Protein AF-Q47L01-F1 (afdb_monomer_lite)

Structure (mmCIF, N/CA/C/O backbone):
data_AF-Q47L01-F1
#
_entry.id   AF-Q47L01-F1
#
loop_
_atom_site.group_PDB
_atom_site.id
_atom_site.type_symbol
_atom_site.label_atom_id
_atom_site.label_alt_id
_atom_site.label_comp_id
_atom_site.label_asym_id
_atom_site.label_entity_id
_atom_site.label_seq_id
_atom_site.pdbx_PDB_ins_code
_atom_site.Cartn_x
_atom_site.Cartn_y
_atom_site.Cartn_z
_atom_site.occupancy
_atom_site.B_iso_or_equiv
_atom_site.auth_seq_id
_atom_site.auth_comp_id
_atom_site.auth_asym_id
_atom_site.auth_atom_id
_atom_site.pdbx_PDB_model_num
ATOM 1 N N . MET A 1 1 ? -5.456 2.278 -28.612 1.00 42.06 1 MET A N 1
ATOM 2 C CA . MET A 1 1 ? -4.370 1.869 -27.702 1.00 42.06 1 MET A CA 1
ATOM 3 C C . MET A 1 1 ? -4.979 0.845 -26.768 1.00 42.06 1 MET A C 1
ATOM 5 O O . MET A 1 1 ? -5.762 1.212 -25.904 1.00 42.06 1 MET A O 1
ATOM 9 N N . ASP A 1 2 ? -4.761 -0.430 -27.075 1.00 40.50 2 ASP A N 1
ATOM 10 C CA . ASP A 1 2 ? -5.361 -1.569 -26.377 1.00 40.50 2 ASP A CA 1
ATOM 11 C C . ASP A 1 2 ? -4.456 -1.932 -25.192 1.00 40.50 2 ASP A C 1
ATOM 13 O O . ASP A 1 2 ? -3.387 -2.512 -25.369 1.00 40.50 2 ASP A O 1
ATOM 17 N N . HIS A 1 3 ? -4.838 -1.527 -23.979 1.00 46.56 3 HIS A N 1
ATOM 18 C CA . HIS A 1 3 ? -4.139 -1.895 -22.744 1.00 46.56 3 HIS A CA 1
ATOM 19 C C . HIS A 1 3 ? -4.577 -3.296 -22.300 1.00 46.56 3 HIS A C 1
ATOM 21 O O . HIS A 1 3 ? -5.252 -3.470 -21.287 1.00 46.56 3 HIS A O 1
ATOM 27 N N . THR A 1 4 ? -4.232 -4.321 -23.075 1.00 49.72 4 THR A N 1
ATOM 28 C CA . THR A 1 4 ? -4.471 -5.716 -22.693 1.00 49.72 4 THR A CA 1
ATOM 29 C C . THR A 1 4 ? -3.210 -6.329 -22.098 1.00 49.72 4 THR A C 1
ATOM 31 O O . THR A 1 4 ? -2.544 -7.138 -22.737 1.00 49.72 4 THR A O 1
ATOM 34 N N . TRP A 1 5 ? -2.941 -6.046 -20.822 1.00 51.75 5 TRP A N 1
ATOM 35 C CA . TRP A 1 5 ? -2.068 -6.867 -19.960 1.00 51.75 5 TRP A CA 1
ATOM 36 C C . TRP A 1 5 ? -2.774 -8.169 -19.534 1.00 51.75 5 TRP A C 1
ATOM 38 O O . TRP A 1 5 ? -2.697 -8.629 -18.398 1.00 51.75 5 TRP A O 1
ATOM 48 N N . LYS A 1 6 ? -3.553 -8.754 -20.447 1.00 45.19 6 LYS A N 1
ATOM 49 C CA . LYS A 1 6 ? -4.479 -9.852 -20.184 1.00 45.19 6 LYS A CA 1
ATOM 50 C C . LYS A 1 6 ? -3.722 -11.173 -20.320 1.00 45.19 6 LYS A C 1
ATOM 52 O O . LYS A 1 6 ? -3.862 -11.860 -21.324 1.00 45.19 6 LYS A O 1
ATOM 57 N N . GLY A 1 7 ? -2.877 -11.497 -19.340 1.00 46.78 7 GLY A N 1
ATOM 58 C CA . GLY A 1 7 ? -2.226 -12.812 -19.295 1.00 46.78 7 GLY A CA 1
ATOM 59 C C . GLY A 1 7 ? -0.968 -12.955 -18.441 1.00 46.78 7 GLY A C 1
ATOM 60 O O . GLY A 1 7 ? -0.578 -14.089 -18.188 1.00 46.78 7 GLY A O 1
ATOM 61 N N . ARG A 1 8 ? -0.347 -11.863 -17.981 1.00 52.50 8 ARG A N 1
ATOM 62 C CA . ARG A 1 8 ? 0.796 -11.933 -17.057 1.00 52.50 8 ARG A CA 1
ATOM 63 C C . ARG A 1 8 ? 0.327 -11.700 -15.632 1.00 52.50 8 ARG A C 1
ATOM 65 O O . ARG A 1 8 ? -0.495 -10.820 -15.386 1.00 52.50 8 ARG A O 1
ATOM 72 N N . SER A 1 9 ? 0.828 -12.500 -14.700 1.00 60.50 9 SER A N 1
ATOM 73 C CA . SER A 1 9 ? 0.635 -12.238 -13.281 1.00 60.50 9 SER A CA 1
ATOM 74 C C . SER A 1 9 ? 1.307 -10.915 -12.918 1.00 60.50 9 SER A C 1
ATOM 76 O O . SER A 1 9 ? 2.377 -10.591 -13.431 1.00 60.50 9 SER A O 1
ATOM 78 N N . ASP A 1 10 ? 0.738 -10.159 -11.984 1.00 60.56 10 ASP A N 1
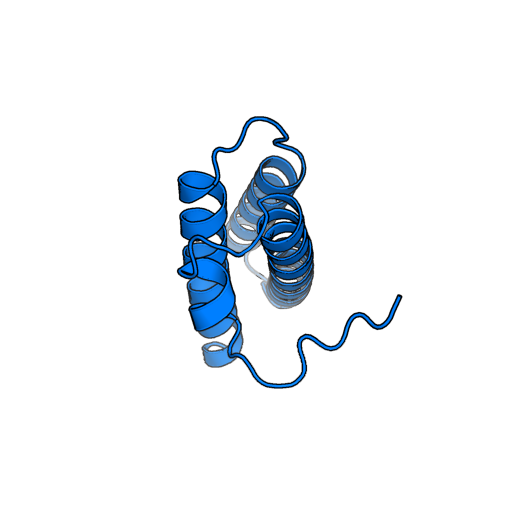ATOM 79 C CA . ASP A 1 10 ? 1.365 -8.922 -11.518 1.00 60.56 10 ASP A CA 1
ATOM 80 C C . ASP A 1 10 ? 2.795 -9.135 -10.981 1.00 60.56 10 ASP A C 1
ATOM 82 O O . ASP A 1 10 ? 3.548 -8.179 -10.878 1.00 60.56 10 ASP A O 1
ATOM 86 N N . LYS A 1 11 ? 3.190 -10.362 -10.603 1.00 60.03 11 LYS A N 1
ATOM 87 C CA . LYS A 1 11 ? 4.581 -10.678 -10.236 1.00 60.03 11 LYS A CA 1
ATOM 88 C C . LYS A 1 11 ? 5.505 -10.668 -11.453 1.00 60.03 11 LYS A C 1
ATOM 90 O O . LYS A 1 11 ? 6.614 -10.165 -11.350 1.00 60.03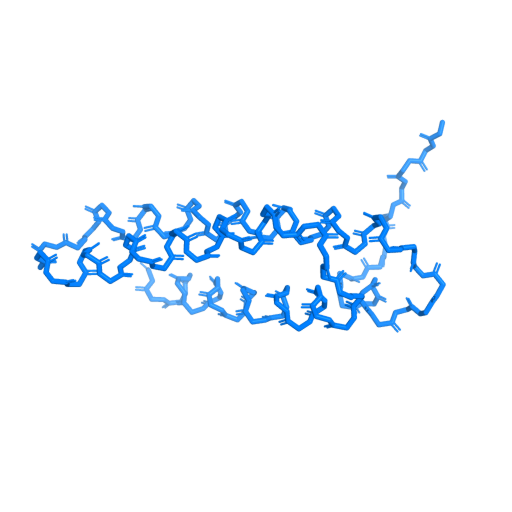 11 LYS A O 1
ATOM 95 N N . GLU A 1 12 ? 5.050 -11.171 -12.595 1.00 64.19 12 GLU A N 1
ATOM 96 C CA . GLU A 1 12 ? 5.810 -11.104 -13.847 1.00 64.19 12 GLU A CA 1
ATOM 97 C C . GLU A 1 12 ? 5.973 -9.658 -14.318 1.00 64.19 12 GLU A C 1
ATOM 99 O O . GLU A 1 12 ? 7.042 -9.297 -14.782 1.00 64.19 12 GLU A O 1
ATOM 104 N N . VAL A 1 13 ? 4.964 -8.805 -14.119 1.00 69.69 13 VAL A N 1
ATOM 105 C CA . VAL A 1 13 ? 5.047 -7.368 -14.447 1.00 69.69 13 VAL A CA 1
ATOM 106 C C . VAL A 1 13 ? 6.094 -6.640 -13.589 1.00 69.69 13 VAL A C 1
ATOM 108 O O . VAL A 1 13 ? 6.798 -5.773 -14.092 1.00 69.69 13 VAL A O 1
ATOM 111 N N . LEU A 1 14 ? 6.238 -6.999 -12.308 1.00 78.25 14 LEU A N 1
ATOM 112 C CA . LEU A 1 14 ? 7.161 -6.314 -11.389 1.00 78.25 14 LEU A CA 1
ATOM 113 C C . LEU A 1 14 ? 8.642 -6.640 -11.621 1.00 78.25 14 LEU A C 1
ATOM 115 O O . LEU A 1 14 ? 9.491 -5.798 -11.336 1.00 78.25 14 LEU A O 1
ATOM 119 N N . TYR A 1 15 ? 8.951 -7.845 -12.104 1.00 75.19 15 TYR A N 1
ATOM 120 C CA . TYR A 1 15 ? 10.331 -8.303 -12.322 1.00 75.19 15 TYR A CA 1
ATOM 121 C C . TYR A 1 15 ? 10.761 -8.300 -13.790 1.00 75.19 15 TYR A C 1
ATOM 123 O O . TYR A 1 15 ? 11.932 -8.532 -14.073 1.00 75.19 15 TYR A O 1
ATOM 131 N N . ASP A 1 16 ? 9.843 -8.045 -14.719 1.00 79.81 16 ASP A N 1
ATOM 132 C CA . ASP A 1 16 ? 10.183 -7.866 -16.126 1.00 79.81 16 ASP A CA 1
ATOM 133 C C . ASP A 1 16 ? 10.874 -6.508 -16.321 1.00 79.81 16 ASP A C 1
ATOM 135 O O . ASP A 1 16 ? 10.277 -5.457 -16.072 1.00 79.81 16 ASP A O 1
ATOM 139 N N . GLU A 1 17 ? 12.141 -6.535 -16.741 1.00 76.31 17 GLU A N 1
ATOM 140 C CA . GLU A 1 17 ? 12.966 -5.350 -17.001 1.00 76.31 17 GLU A CA 1
ATOM 141 C C . GLU A 1 17 ? 12.430 -4.501 -18.168 1.00 76.31 17 GLU A C 1
ATOM 143 O O . GLU A 1 17 ? 12.658 -3.293 -18.185 1.00 76.31 17 GLU A O 1
ATOM 148 N N . ASP A 1 18 ? 11.655 -5.092 -19.087 1.00 82.12 18 ASP A N 1
ATOM 149 C CA . ASP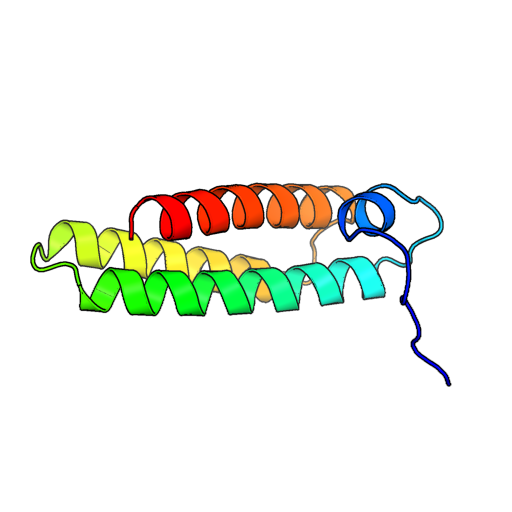 A 1 18 ? 11.017 -4.385 -20.203 1.00 82.12 18 ASP A CA 1
ATOM 150 C C . ASP A 1 18 ? 9.725 -3.652 -19.785 1.00 82.12 18 ASP A C 1
ATOM 152 O O . ASP A 1 18 ? 9.195 -2.826 -20.536 1.00 82.12 18 ASP A O 1
ATOM 156 N N . THR A 1 19 ? 9.190 -3.917 -18.585 1.00 85.75 19 THR A N 1
ATOM 157 C CA . THR A 1 19 ? 8.018 -3.185 -18.075 1.00 85.75 19 THR A CA 1
ATOM 158 C C . THR A 1 19 ? 8.410 -1.745 -17.767 1.00 85.75 19 THR A C 1
ATOM 160 O O . THR A 1 19 ? 9.330 -1.519 -16.987 1.00 85.75 19 THR A O 1
ATOM 163 N N . SER A 1 20 ? 7.693 -0.753 -18.296 1.00 89.25 20 SER A N 1
ATOM 164 C CA . SER A 1 20 ? 8.008 0.655 -18.031 1.00 89.25 20 SER A CA 1
ATOM 165 C C . SER A 1 20 ? 7.785 1.051 -16.567 1.00 89.25 20 SER A C 1
ATOM 167 O O . SER A 1 20 ? 6.901 0.528 -15.885 1.00 89.25 20 SER A O 1
ATOM 169 N N . ASP A 1 21 ? 8.556 2.027 -16.085 1.00 90.25 21 ASP A N 1
ATOM 170 C CA . ASP A 1 21 ? 8.401 2.563 -14.725 1.00 90.25 21 ASP A CA 1
ATOM 171 C C . ASP A 1 21 ? 7.005 3.162 -14.489 1.00 90.25 21 ASP A C 1
ATOM 173 O O . ASP A 1 21 ? 6.489 3.086 -13.377 1.00 90.25 21 ASP A O 1
ATOM 177 N N . GLU A 1 22 ? 6.352 3.686 -15.533 1.00 90.06 22 GLU A N 1
ATOM 178 C CA . GLU A 1 22 ? 4.964 4.165 -15.472 1.00 90.06 22 GLU A CA 1
ATOM 179 C C . GLU A 1 22 ? 3.975 3.044 -15.136 1.00 90.06 22 GLU A C 1
ATOM 181 O O . GLU A 1 22 ? 3.053 3.251 -14.352 1.00 90.06 22 GLU A O 1
ATOM 186 N N . VAL A 1 23 ? 4.180 1.840 -15.680 1.00 91.19 23 VAL A N 1
ATOM 187 C CA . VAL A 1 23 ? 3.342 0.676 -15.357 1.00 91.19 23 VAL A CA 1
ATOM 188 C C . VAL A 1 23 ? 3.603 0.218 -13.924 1.00 91.19 23 VAL A C 1
ATOM 190 O O . VAL A 1 23 ? 2.658 -0.058 -13.191 1.00 91.19 23 VAL A O 1
ATOM 193 N N . ILE A 1 24 ? 4.864 0.189 -13.478 1.00 91.56 24 ILE A N 1
ATOM 194 C CA . ILE A 1 24 ? 5.190 -0.122 -12.075 1.00 91.56 24 ILE A CA 1
ATOM 195 C C . ILE A 1 24 ? 4.548 0.900 -11.129 1.00 91.56 24 ILE A C 1
ATOM 197 O O . ILE A 1 24 ? 4.014 0.533 -10.081 1.00 91.56 24 ILE A O 1
ATOM 201 N N . ARG A 1 25 ? 4.551 2.176 -11.515 1.00 93.56 25 ARG A N 1
ATOM 202 C CA . ARG A 1 25 ? 3.921 3.255 -10.763 1.00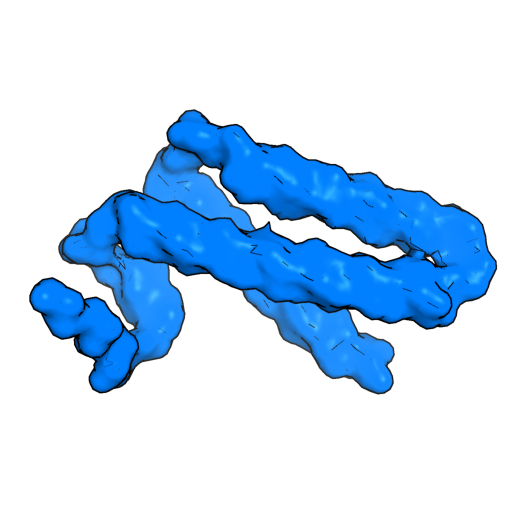 93.56 25 ARG A CA 1
ATOM 203 C C . ARG A 1 25 ? 2.402 3.109 -10.688 1.00 93.56 25 ARG A C 1
ATOM 205 O O . ARG A 1 25 ? 1.845 3.252 -9.604 1.00 93.56 25 ARG A O 1
ATOM 212 N N . ASP A 1 26 ? 1.749 2.765 -11.791 1.00 92.44 26 ASP A N 1
ATOM 213 C CA . ASP A 1 26 ? 0.312 2.471 -11.817 1.00 92.44 26 ASP A CA 1
ATOM 214 C C . ASP A 1 26 ? -0.033 1.297 -10.881 1.00 92.44 26 ASP A C 1
ATOM 216 O O . ASP A 1 26 ? -0.957 1.377 -10.068 1.00 92.44 26 ASP A O 1
ATOM 220 N N . VAL A 1 27 ? 0.788 0.239 -10.883 1.00 92.69 27 VAL A N 1
ATOM 221 C CA . VAL A 1 27 ? 0.640 -0.884 -9.944 1.00 92.69 27 VAL A CA 1
ATOM 222 C C . VAL A 1 27 ? 0.843 -0.436 -8.491 1.00 92.69 27 VAL A C 1
ATOM 224 O O . VAL A 1 27 ? 0.117 -0.910 -7.608 1.00 92.69 27 VAL A O 1
ATOM 227 N N . LEU A 1 28 ? 1.787 0.473 -8.219 1.00 94.06 28 LEU A N 1
ATOM 228 C CA . LEU A 1 28 ? 1.984 1.067 -6.892 1.00 94.06 28 LEU A CA 1
ATOM 229 C C . LEU A 1 28 ? 0.730 1.812 -6.430 1.00 94.06 28 LEU A C 1
ATOM 231 O O . LEU A 1 28 ? 0.259 1.549 -5.325 1.00 94.06 28 LEU A O 1
ATOM 235 N N . ASP A 1 29 ? 0.168 2.663 -7.285 1.00 93.38 29 ASP A N 1
ATOM 236 C CA . ASP A 1 29 ? -1.010 3.482 -6.984 1.00 93.38 29 ASP A CA 1
ATOM 237 C C . ASP A 1 29 ? -2.264 2.625 -6.765 1.00 93.38 29 ASP A C 1
ATOM 239 O O . ASP A 1 29 ? -3.034 2.830 -5.821 1.00 93.38 29 ASP A O 1
ATOM 243 N N . HIS A 1 30 ? -2.456 1.593 -7.587 1.00 94.00 30 HIS A N 1
ATOM 244 C CA . HIS A 1 30 ? -3.536 0.631 -7.397 1.00 94.00 30 HIS A CA 1
ATOM 245 C C . HIS A 1 30 ? -3.367 -0.189 -6.111 1.00 94.00 30 HIS A C 1
ATOM 247 O O . HIS A 1 30 ? -4.347 -0.459 -5.408 1.00 94.00 30 HIS A O 1
ATOM 253 N N . THR A 1 31 ? -2.138 -0.599 -5.787 1.00 94.19 31 THR A N 1
ATOM 254 C CA . THR A 1 31 ? -1.855 -1.383 -4.577 1.00 94.19 31 THR A CA 1
ATOM 255 C C . THR A 1 31 ? -2.044 -0.534 -3.319 1.00 94.19 31 THR A C 1
ATOM 257 O O . THR A 1 31 ? -2.700 -0.993 -2.380 1.00 94.19 31 THR A O 1
ATOM 260 N N . SER A 1 32 ? -1.561 0.714 -3.313 1.00 94.69 32 SER A N 1
ATOM 261 C CA . SER A 1 32 ? -1.736 1.643 -2.192 1.00 94.69 32 SER A CA 1
ATOM 262 C C . SER A 1 32 ? -3.214 1.939 -1.945 1.00 94.69 32 SER A C 1
ATOM 264 O O . SER A 1 32 ? -3.676 1.807 -0.814 1.00 94.69 32 SER A O 1
ATOM 266 N N . ALA A 1 33 ? -3.994 2.219 -2.995 1.00 93.19 33 ALA A N 1
ATOM 267 C CA . ALA A 1 33 ? -5.428 2.479 -2.871 1.00 93.19 33 ALA A CA 1
ATOM 268 C C . ALA A 1 33 ? -6.189 1.290 -2.255 1.00 93.19 33 ALA A C 1
ATOM 270 O O . ALA A 1 33 ? -7.064 1.469 -1.401 1.00 93.19 33 ALA A O 1
ATOM 271 N N . ARG A 1 34 ? -5.841 0.057 -2.650 1.00 94.62 34 ARG A N 1
ATOM 272 C CA . ARG A 1 34 ? -6.435 -1.160 -2.075 1.00 94.62 34 ARG A CA 1
ATOM 273 C C . ARG A 1 34 ? -6.079 -1.321 -0.602 1.00 94.62 34 ARG A C 1
ATOM 275 O O . ARG A 1 34 ? -6.969 -1.647 0.185 1.00 94.62 34 ARG A O 1
ATOM 282 N N . LEU A 1 35 ? -4.817 -1.096 -0.235 1.00 94.94 35 LEU A N 1
ATOM 283 C CA . LEU A 1 35 ? -4.378 -1.187 1.154 1.00 94.94 35 LEU A CA 1
ATOM 284 C C . LEU A 1 35 ? -5.040 -0.108 2.018 1.00 94.94 35 LEU A C 1
ATOM 286 O O . LEU A 1 35 ? -5.596 -0.443 3.057 1.00 94.94 35 LEU A O 1
ATOM 290 N N . SER A 1 36 ? -5.106 1.146 1.563 1.00 94.06 36 SER A N 1
ATOM 291 C CA . SER A 1 36 ? -5.820 2.215 2.277 1.00 94.06 36 SER A CA 1
ATOM 292 C C . SER A 1 36 ? -7.290 1.864 2.528 1.00 94.06 36 SER A C 1
ATOM 294 O O . SER A 1 36 ? -7.792 2.064 3.633 1.00 94.06 36 SER A O 1
ATOM 296 N N . ALA A 1 37 ? -7.984 1.286 1.542 1.00 93.19 37 ALA A N 1
ATOM 297 C CA . ALA A 1 37 ? -9.364 0.835 1.722 1.00 93.19 37 ALA A CA 1
ATOM 298 C C . ALA A 1 37 ? -9.483 -0.324 2.731 1.00 93.19 37 ALA A C 1
ATOM 300 O O . ALA A 1 37 ? -10.440 -0.375 3.504 1.00 93.19 37 ALA A O 1
ATOM 301 N N . ALA A 1 38 ? -8.527 -1.258 2.735 1.00 94.31 38 ALA A N 1
ATOM 302 C CA . ALA A 1 38 ? -8.493 -2.364 3.688 1.00 94.31 38 ALA A CA 1
ATOM 303 C C . ALA A 1 38 ? -8.216 -1.876 5.121 1.00 94.31 38 ALA A C 1
ATOM 305 O O . ALA A 1 38 ? -8.927 -2.268 6.046 1.00 94.31 38 ALA A O 1
ATOM 306 N N . LEU A 1 39 ? -7.255 -0.964 5.289 1.00 93.69 39 LEU A N 1
ATOM 307 C CA . LEU A 1 39 ? -6.936 -0.316 6.561 1.00 93.69 39 LEU A CA 1
ATOM 308 C C . LEU A 1 39 ? -8.134 0.470 7.103 1.00 93.69 39 LEU A C 1
ATOM 310 O O . LEU A 1 39 ? -8.468 0.324 8.275 1.00 93.69 39 LEU A O 1
ATOM 314 N N . ALA A 1 40 ? -8.848 1.221 6.259 1.00 91.12 40 ALA A N 1
ATOM 315 C CA . ALA A 1 40 ? -10.066 1.921 6.667 1.00 91.12 40 ALA A CA 1
ATOM 316 C C . ALA A 1 40 ? -11.117 0.953 7.241 1.00 91.12 40 ALA A C 1
ATOM 318 O O . ALA A 1 40 ? -11.600 1.161 8.352 1.00 91.12 40 ALA A O 1
ATOM 319 N N . ARG A 1 41 ? -11.395 -0.156 6.541 1.00 92.06 41 ARG A N 1
ATOM 320 C CA . ARG A 1 41 ? -12.327 -1.194 7.022 1.00 92.06 41 ARG A CA 1
ATOM 321 C C . ARG A 1 41 ? -11.847 -1.864 8.310 1.00 92.06 41 ARG A C 1
ATOM 323 O O . ARG A 1 41 ? -12.664 -2.192 9.166 1.00 92.06 41 ARG A O 1
ATOM 330 N N . LYS A 1 42 ? -10.536 -2.083 8.463 1.00 90.75 42 LYS A N 1
ATOM 331 C CA . LYS A 1 42 ? -9.944 -2.627 9.695 1.00 90.75 42 LYS A CA 1
ATOM 332 C C . LYS A 1 42 ? -10.126 -1.644 10.858 1.00 90.75 42 LYS A C 1
ATOM 334 O O . LYS A 1 42 ? -10.608 -2.041 11.913 1.00 90.75 42 LYS A O 1
ATOM 339 N N . ALA A 1 43 ? -9.866 -0.354 10.644 1.00 90.75 43 ALA A N 1
ATOM 340 C CA . ALA A 1 43 ? -10.059 0.703 11.640 1.00 90.75 43 ALA A CA 1
ATOM 341 C C . ALA A 1 43 ? -11.522 0.912 12.067 1.00 90.75 43 ALA A C 1
ATOM 343 O O . ALA A 1 43 ? -11.761 1.450 13.149 1.00 90.75 43 ALA A O 1
ATOM 344 N N . GLU A 1 44 ? -12.504 0.547 11.238 1.00 89.56 44 GLU A N 1
ATOM 345 C CA . GLU A 1 44 ? -13.928 0.570 11.608 1.00 89.56 44 GLU A CA 1
ATOM 346 C C . GLU A 1 44 ? -14.304 -0.541 12.596 1.00 89.56 44 GLU A C 1
ATOM 348 O O . GLU A 1 44 ? -15.226 -0.359 13.386 1.00 89.56 44 GLU A O 1
ATOM 353 N N . LYS A 1 45 ? -13.587 -1.670 12.569 1.00 89.75 45 LYS A N 1
ATOM 354 C CA . LYS A 1 45 ? -13.846 -2.835 13.428 1.00 89.75 45 LYS A CA 1
ATOM 355 C C . LYS A 1 45 ? -13.085 -2.802 14.758 1.00 89.75 45 LYS A C 1
ATOM 357 O O . LYS A 1 45 ? -13.384 -3.597 15.641 1.00 89.75 45 LYS A O 1
ATOM 362 N N . ILE A 1 46 ? -12.086 -1.931 14.890 1.00 91.75 46 ILE A N 1
ATOM 363 C CA . ILE A 1 46 ? -11.247 -1.831 16.088 1.00 91.75 46 ILE A CA 1
ATOM 364 C C . ILE A 1 46 ? -11.928 -0.938 17.132 1.00 91.75 46 ILE A C 1
ATOM 366 O O . ILE A 1 46 ? -12.150 0.251 16.896 1.00 91.75 46 ILE A O 1
ATOM 370 N N . GLU A 1 47 ? -12.205 -1.507 18.306 1.00 90.31 47 GLU A N 1
ATOM 371 C CA . GLU A 1 47 ? -12.736 -0.773 19.464 1.00 90.31 47 GLU A CA 1
ATOM 372 C C . GLU A 1 47 ? -11.633 -0.106 20.298 1.00 90.31 47 GLU A C 1
ATOM 374 O O . GLU A 1 47 ? -11.874 0.936 20.907 1.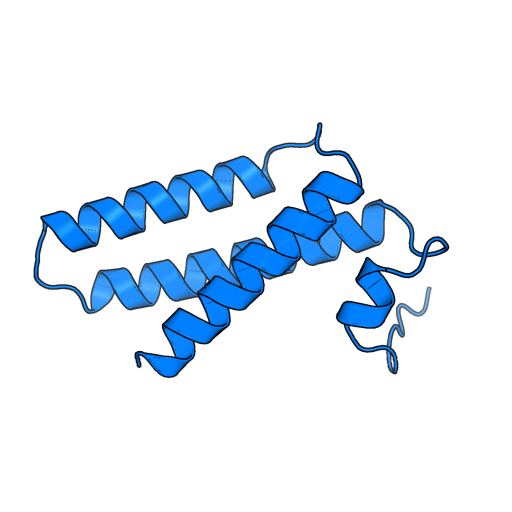00 90.31 47 GLU A O 1
ATOM 379 N N . ASP A 1 48 ? -10.418 -0.669 20.298 1.00 93.75 48 ASP A N 1
ATOM 380 C CA . ASP A 1 48 ? -9.271 -0.105 21.013 1.00 93.75 48 ASP A CA 1
ATOM 381 C C . ASP A 1 48 ? -8.770 1.190 20.338 1.00 93.75 48 ASP A C 1
ATOM 383 O O . ASP A 1 48 ? -8.293 1.153 19.197 1.00 93.75 48 ASP A O 1
ATOM 387 N N . PRO A 1 49 ? -8.824 2.351 21.021 1.00 89.69 49 PRO A N 1
ATOM 388 C CA . PRO A 1 49 ? -8.375 3.617 20.454 1.00 89.69 49 PRO A CA 1
ATOM 389 C C . PRO A 1 49 ? -6.913 3.595 20.007 1.00 89.69 49 PRO A C 1
ATOM 391 O O . PRO A 1 49 ? -6.588 4.229 19.003 1.00 89.69 49 PRO A O 1
ATOM 394 N N . LYS A 1 50 ? -6.050 2.856 20.718 1.00 91.56 50 LYS A N 1
ATOM 395 C CA . LYS A 1 50 ? -4.622 2.788 20.402 1.00 91.56 50 LYS A CA 1
ATOM 396 C C . LYS A 1 50 ? -4.380 2.018 19.105 1.00 91.56 50 LYS A C 1
ATOM 398 O O . LYS A 1 50 ? -3.781 2.565 18.186 1.00 91.56 50 LYS A O 1
ATOM 403 N N . ALA A 1 51 ? -4.928 0.811 18.978 1.00 90.06 51 ALA A N 1
ATOM 404 C CA . ALA A 1 51 ? -4.854 0.055 17.728 1.00 90.06 51 ALA A CA 1
ATOM 405 C C . ALA A 1 51 ? -5.486 0.814 16.541 1.00 90.06 51 ALA A C 1
ATOM 407 O O . ALA A 1 51 ? -5.043 0.696 15.400 1.00 90.06 51 ALA A O 1
ATOM 408 N N . ARG A 1 52 ? -6.508 1.647 16.782 1.00 91.06 52 ARG A N 1
ATOM 409 C CA . ARG A 1 52 ? -7.103 2.492 15.735 1.00 91.06 52 ARG A CA 1
ATOM 410 C C . ARG A 1 52 ? -6.174 3.620 15.283 1.00 91.06 52 ARG A C 1
ATOM 412 O O . ARG A 1 52 ? -6.216 3.999 14.112 1.00 91.06 52 ARG A O 1
ATOM 419 N N . GLU A 1 53 ? -5.380 4.177 16.193 1.00 92.56 53 GLU A N 1
ATOM 420 C CA . GLU A 1 53 ? -4.358 5.181 15.886 1.00 92.56 53 GLU A CA 1
ATOM 421 C C . GLU A 1 53 ? -3.244 4.582 15.023 1.00 92.56 53 GLU A C 1
ATOM 423 O O . GLU A 1 53 ? -2.942 5.141 13.971 1.00 92.56 53 GLU A O 1
ATOM 428 N N . GLU A 1 54 ? -2.763 3.384 15.361 1.00 93.31 54 GLU A N 1
ATOM 429 C CA . GLU A 1 54 ? -1.743 2.661 14.583 1.00 93.31 54 GLU A CA 1
ATOM 430 C C . GLU A 1 54 ? -2.187 2.432 13.122 1.00 93.31 54 GLU A C 1
ATOM 432 O O . GLU A 1 54 ? -1.432 2.661 12.175 1.00 93.31 54 GLU A O 1
ATOM 437 N N . ILE A 1 55 ? -3.457 2.071 12.896 1.00 92.94 55 ILE A N 1
ATOM 438 C CA . ILE A 1 55 ? -4.001 1.911 11.534 1.00 92.94 55 ILE A CA 1
ATOM 439 C C . ILE A 1 55 ? -4.096 3.249 10.779 1.00 92.94 55 ILE A C 1
ATOM 441 O O . ILE A 1 55 ? -3.924 3.291 9.554 1.00 92.94 55 ILE A O 1
ATOM 445 N N . LYS A 1 56 ? -4.358 4.360 11.478 1.00 90.94 56 LYS A N 1
ATOM 446 C CA . LYS A 1 56 ? -4.356 5.697 10.863 1.00 90.94 56 LYS A CA 1
ATOM 447 C C . LYS A 1 56 ? -2.948 6.125 10.471 1.00 90.94 56 LYS A C 1
ATOM 449 O O . LYS A 1 56 ? -2.778 6.608 9.354 1.00 90.94 56 LYS A O 1
ATOM 454 N N . GLU A 1 57 ? -1.963 5.929 11.343 1.00 94.94 57 GLU A N 1
ATOM 455 C CA . GLU A 1 57 ? -0.554 6.202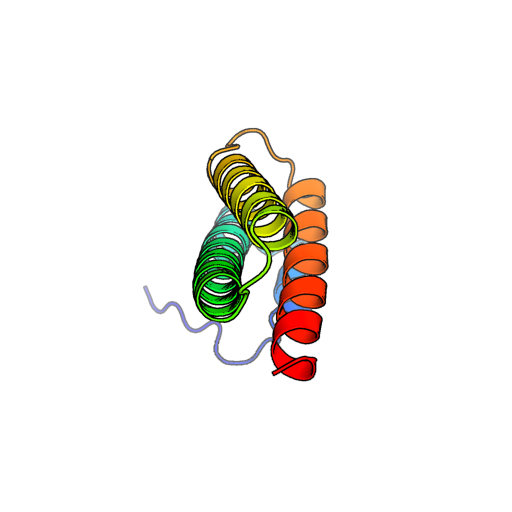 11.037 1.00 94.94 57 GLU A CA 1
ATOM 456 C C . GLU A 1 57 ? -0.118 5.407 9.810 1.00 94.94 57 GLU A C 1
ATOM 458 O O . GLU A 1 57 ? 0.381 5.978 8.839 1.00 94.94 57 GLU A O 1
ATOM 463 N N . ARG A 1 58 ? -0.453 4.113 9.773 1.00 94.56 58 ARG A N 1
ATOM 464 C CA . ARG A 1 58 ? -0.170 3.275 8.610 1.00 94.56 58 ARG A CA 1
ATOM 465 C C . ARG A 1 58 ? -0.853 3.774 7.334 1.00 94.56 58 ARG A C 1
ATOM 467 O O . ARG A 1 58 ? -0.248 3.779 6.265 1.00 94.56 58 ARG A O 1
ATOM 474 N N . SER A 1 59 ? -2.092 4.256 7.428 1.00 92.81 59 SER A N 1
ATOM 475 C CA . SER A 1 59 ? -2.805 4.845 6.283 1.00 92.81 59 SER A CA 1
ATOM 476 C C . SER A 1 59 ? -2.115 6.110 5.753 1.00 92.81 59 SER A C 1
ATOM 478 O O . SER A 1 59 ? -2.084 6.331 4.541 1.00 92.81 59 SER A O 1
ATOM 480 N N . ILE A 1 60 ? -1.533 6.922 6.643 1.00 94.44 60 ILE A N 1
ATOM 481 C CA . ILE A 1 60 ? -0.739 8.103 6.277 1.00 94.44 60 ILE A CA 1
ATOM 482 C C . ILE A 1 60 ? 0.547 7.677 5.564 1.00 94.44 60 ILE A C 1
ATOM 484 O O . ILE A 1 60 ? 0.883 8.255 4.532 1.00 94.44 60 ILE A O 1
ATOM 488 N N . GLU A 1 61 ? 1.239 6.646 6.051 1.00 95.25 61 GLU A N 1
ATOM 489 C CA . GLU A 1 61 ? 2.438 6.116 5.389 1.00 95.25 61 GLU A CA 1
ATOM 490 C C . GLU A 1 61 ? 2.140 5.618 3.969 1.00 95.25 61 GLU A C 1
ATOM 492 O O . GLU A 1 61 ? 2.885 5.918 3.035 1.00 95.25 61 GLU A O 1
ATOM 497 N N . VAL A 1 62 ? 1.031 4.896 3.775 1.00 95.50 62 VAL A N 1
ATOM 498 C CA . VAL A 1 62 ? 0.601 4.430 2.444 1.00 95.50 62 VAL A CA 1
ATOM 499 C C . VAL A 1 62 ? 0.328 5.615 1.513 1.00 95.50 62 VAL A C 1
ATOM 501 O O . VAL A 1 62 ? 0.755 5.603 0.357 1.00 95.50 62 VAL A O 1
ATOM 504 N N . TRP A 1 63 ? -0.305 6.677 2.020 1.00 93.81 63 TRP A N 1
ATOM 505 C CA . TRP A 1 63 ? -0.508 7.912 1.261 1.00 93.81 63 TRP A CA 1
ATOM 506 C C . TRP A 1 63 ? 0.818 8.604 0.910 1.00 93.81 63 TRP A C 1
ATOM 508 O O . TRP A 1 63 ? 0.993 9.056 -0.221 1.00 93.81 63 TRP A O 1
ATOM 518 N N . GLN A 1 64 ? 1.783 8.655 1.831 1.00 94.69 64 GLN A N 1
ATOM 519 C CA . GLN A 1 64 ? 3.108 9.229 1.569 1.00 94.69 64 GLN A CA 1
ATOM 520 C C . GLN A 1 64 ? 3.875 8.439 0.505 1.00 94.69 64 GLN A C 1
ATOM 522 O O . GLN A 1 64 ? 4.478 9.039 -0.382 1.00 94.69 64 GLN A O 1
ATOM 527 N N . ILE A 1 65 ? 3.817 7.104 0.553 1.00 94.31 65 ILE A N 1
ATOM 528 C CA . ILE A 1 65 ? 4.380 6.228 -0.483 1.00 94.31 65 ILE A CA 1
ATOM 529 C C . ILE A 1 65 ? 3.748 6.549 -1.835 1.00 94.31 65 ILE A C 1
ATOM 531 O O . ILE A 1 65 ? 4.464 6.771 -2.810 1.00 94.31 65 ILE A O 1
ATOM 535 N N . GLN A 1 66 ? 2.418 6.635 -1.878 1.00 89.88 66 GLN A N 1
ATOM 536 C CA . GLN A 1 66 ? 1.695 6.954 -3.099 1.00 89.88 66 GLN A CA 1
ATOM 537 C C . GLN A 1 66 ? 2.035 8.348 -3.629 1.00 89.88 66 GLN A C 1
ATOM 539 O O . GLN A 1 66 ? 1.998 8.533 -4.831 1.00 89.88 66 GLN A O 1
ATOM 544 N N . ASN A 1 67 ? 2.388 9.332 -2.805 1.00 92.19 67 ASN A N 1
ATOM 545 C CA . ASN A 1 67 ? 2.708 10.687 -3.280 1.00 92.19 67 ASN A CA 1
ATOM 546 C C . ASN A 1 67 ? 4.209 10.920 -3.516 1.00 92.19 67 ASN A C 1
ATOM 548 O O . ASN A 1 67 ? 4.602 11.995 -3.970 1.00 92.19 67 ASN A O 1
ATOM 552 N N . ASN A 1 68 ? 5.059 9.928 -3.246 1.00 93.88 68 ASN A N 1
ATOM 553 C CA . ASN A 1 68 ? 6.491 10.050 -3.466 1.00 93.88 68 ASN A CA 1
ATOM 554 C C . ASN A 1 68 ? 6.853 9.772 -4.935 1.00 93.88 68 ASN A C 1
ATOM 556 O O . ASN A 1 68 ? 7.048 8.631 -5.343 1.00 93.88 68 ASN A O 1
ATOM 560 N N . LEU A 1 69 ? 6.981 10.844 -5.720 1.00 90.81 69 LEU A N 1
ATOM 561 C CA . LEU A 1 69 ? 7.392 10.789 -7.130 1.00 90.81 69 LEU A CA 1
ATOM 562 C C . LEU A 1 69 ? 8.891 10.507 -7.333 1.00 90.81 69 LEU A C 1
ATOM 564 O O . LEU A 1 69 ? 9.318 10.303 -8.463 1.00 90.81 69 LEU A O 1
ATOM 568 N N . GLY A 1 70 ? 9.693 10.522 -6.264 1.00 93.88 70 GLY A N 1
ATOM 569 C CA . GLY A 1 70 ? 11.138 10.287 -6.314 1.00 93.88 70 GLY A CA 1
ATOM 570 C C . GLY A 1 70 ? 11.548 8.830 -6.096 1.00 93.88 70 GLY A C 1
ATOM 571 O O . GLY A 1 70 ? 12.731 8.569 -5.891 1.00 93.88 70 GLY A O 1
ATOM 572 N N . LEU A 1 71 ? 10.596 7.893 -6.071 1.00 93.44 71 LEU A N 1
ATOM 573 C CA . LEU A 1 71 ? 10.893 6.477 -5.872 1.00 93.44 71 LEU A CA 1
ATOM 574 C C . LEU A 1 71 ? 11.578 5.887 -7.104 1.00 93.44 71 LEU A C 1
ATOM 576 O O . LEU A 1 71 ? 11.083 6.017 -8.223 1.00 93.44 71 LEU A O 1
ATOM 580 N N . SER A 1 72 ? 12.688 5.184 -6.886 1.00 94.50 72 SER A N 1
ATOM 581 C CA . SER A 1 72 ? 13.268 4.338 -7.924 1.00 94.50 72 SER A CA 1
ATOM 582 C C . SER A 1 72 ? 12.349 3.155 -8.227 1.00 94.50 72 SER A C 1
ATOM 584 O O . SER A 1 72 ? 11.525 2.755 -7.399 1.00 94.50 72 SER A O 1
ATOM 586 N N . ARG A 1 73 ? 12.534 2.538 -9.397 1.00 92.25 73 ARG A N 1
ATOM 587 C CA . ARG A 1 73 ? 11.847 1.298 -9.772 1.00 92.25 73 ARG A CA 1
ATOM 588 C C . ARG A 1 73 ? 11.917 0.235 -8.676 1.00 92.25 73 ARG A C 1
ATOM 590 O O . ARG A 1 73 ? 10.885 -0.281 -8.260 1.00 92.25 73 ARG A O 1
ATOM 597 N N . GLU A 1 74 ? 13.119 -0.055 -8.181 1.00 92.12 74 GLU A N 1
ATOM 598 C CA . GLU A 1 74 ? 13.340 -1.053 -7.127 1.00 92.12 74 GLU A CA 1
ATOM 599 C C . GLU A 1 74 ? 12.559 -0.711 -5.853 1.00 92.12 74 GLU A C 1
ATOM 601 O O . GLU A 1 74 ? 11.914 -1.578 -5.266 1.00 92.12 74 GLU A O 1
ATOM 606 N N . GLN A 1 75 ? 12.534 0.569 -5.467 1.00 95.00 75 GLN A N 1
ATOM 607 C CA . GLN A 1 75 ? 11.762 1.027 -4.312 1.00 95.00 75 GLN A CA 1
ATOM 608 C C . GLN A 1 75 ? 10.253 0.899 -4.532 1.00 95.00 75 GLN A C 1
ATOM 610 O O . GLN A 1 75 ? 9.530 0.571 -3.592 1.00 95.00 75 GLN A O 1
ATOM 615 N N . MET A 1 76 ? 9.754 1.164 -5.744 1.00 94.38 76 MET A N 1
ATOM 616 C CA . MET A 1 76 ? 8.340 0.955 -6.064 1.00 94.38 76 MET A CA 1
ATOM 617 C C . MET A 1 76 ? 7.979 -0.529 -5.968 1.00 94.38 76 MET A C 1
ATOM 619 O O . MET A 1 76 ? 7.001 -0.870 -5.305 1.00 94.38 76 MET A O 1
ATOM 623 N N . VAL A 1 77 ? 8.796 -1.412 -6.551 1.00 92.69 77 VAL A N 1
ATOM 624 C CA . VAL A 1 77 ? 8.595 -2.868 -6.500 1.00 92.69 77 VAL A CA 1
ATOM 625 C C . VAL A 1 77 ? 8.603 -3.379 -5.058 1.00 92.69 77 VAL A C 1
ATOM 627 O O . VAL A 1 77 ? 7.663 -4.063 -4.656 1.00 92.69 77 VAL A O 1
ATOM 630 N N . GLU A 1 78 ? 9.598 -3.004 -4.250 1.00 94.19 78 GLU A N 1
ATOM 631 C CA . GLU A 1 78 ? 9.679 -3.393 -2.835 1.00 94.19 78 GLU A CA 1
ATOM 632 C C . GLU A 1 78 ? 8.415 -2.979 -2.064 1.00 94.19 78 GLU A C 1
ATOM 634 O O . GLU A 1 78 ? 7.814 -3.781 -1.345 1.00 94.19 78 GLU A O 1
ATOM 639 N N . LYS A 1 79 ? 7.962 -1.734 -2.253 1.00 95.31 79 LYS A N 1
ATOM 640 C CA . LYS A 1 79 ? 6.762 -1.217 -1.584 1.00 95.31 79 LYS A CA 1
ATOM 641 C C . LYS A 1 79 ? 5.497 -1.930 -2.044 1.00 95.31 79 LYS A C 1
ATOM 643 O O . LYS A 1 79 ? 4.644 -2.217 -1.208 1.00 95.31 79 LYS A O 1
ATOM 648 N N . ILE A 1 80 ? 5.372 -2.241 -3.335 1.00 94.25 80 ILE A N 1
ATOM 649 C CA . ILE A 1 80 ? 4.249 -3.021 -3.870 1.00 94.25 80 ILE A CA 1
ATOM 650 C C . ILE A 1 80 ? 4.197 -4.398 -3.209 1.00 94.25 80 ILE A C 1
ATOM 652 O O . ILE A 1 80 ? 3.128 -4.812 -2.764 1.00 94.25 80 ILE A O 1
ATOM 656 N N . LEU A 1 81 ? 5.330 -5.099 -3.127 1.00 92.94 81 LEU A N 1
ATOM 657 C CA . LEU A 1 81 ? 5.397 -6.433 -2.527 1.00 92.94 81 LEU A CA 1
ATOM 658 C C . LEU A 1 81 ? 5.001 -6.392 -1.052 1.00 92.94 81 LEU A C 1
ATOM 660 O O . LEU A 1 81 ? 4.073 -7.095 -0.661 1.00 92.94 81 LEU A O 1
ATOM 664 N N . ARG A 1 82 ? 5.590 -5.473 -0.281 1.00 94.12 82 ARG A N 1
ATOM 665 C CA . ARG A 1 82 ? 5.268 -5.312 1.140 1.00 94.12 82 ARG A CA 1
ATOM 666 C C . ARG A 1 82 ? 3.793 -4.978 1.376 1.00 94.12 82 ARG A C 1
ATOM 668 O O . ARG A 1 82 ? 3.164 -5.546 2.261 1.00 94.12 82 ARG A O 1
ATOM 675 N N . MET A 1 83 ? 3.214 -4.073 0.582 1.00 95.38 83 MET A N 1
ATOM 676 C CA . MET A 1 83 ? 1.792 -3.726 0.705 1.00 95.38 83 MET A CA 1
ATOM 677 C C . MET A 1 83 ? 0.864 -4.880 0.300 1.00 95.38 83 MET A C 1
ATOM 679 O O . MET A 1 83 ? -0.260 -4.959 0.790 1.00 95.38 83 MET A O 1
ATOM 683 N N . ARG A 1 84 ? 1.302 -5.775 -0.594 1.00 92.94 84 ARG A N 1
ATOM 684 C CA . ARG A 1 84 ? 0.549 -6.987 -0.949 1.00 92.94 84 ARG A CA 1
ATOM 685 C C . ARG A 1 84 ? 0.559 -8.013 0.171 1.00 92.94 84 ARG A C 1
ATOM 687 O O . ARG A 1 84 ? -0.496 -8.567 0.453 1.00 92.94 84 ARG A O 1
ATOM 694 N N . GLU A 1 85 ? 1.711 -8.224 0.801 1.00 93.38 85 GLU A N 1
ATOM 695 C CA . GLU A 1 85 ? 1.826 -9.083 1.983 1.00 93.38 85 GLU A CA 1
ATOM 696 C C . GLU A 1 85 ? 0.888 -8.588 3.090 1.00 93.38 85 GLU A C 1
ATOM 698 O O . GLU A 1 85 ? 0.035 -9.340 3.552 1.00 93.38 85 GLU A O 1
ATOM 703 N N . GLU A 1 86 ? 0.928 -7.290 3.396 1.00 93.88 86 GLU A N 1
ATOM 704 C CA . GLU A 1 86 ? 0.039 -6.663 4.383 1.00 93.88 86 GLU A CA 1
ATOM 705 C C . GLU A 1 86 ? -1.450 -6.780 3.998 1.00 93.88 86 GLU A C 1
ATOM 707 O O . GLU A 1 86 ? -2.312 -7.048 4.835 1.00 93.88 86 GLU A O 1
ATOM 712 N N . LEU A 1 87 ? -1.786 -6.623 2.713 1.00 92.38 87 LEU A N 1
ATOM 713 C CA . LEU A 1 87 ? -3.147 -6.844 2.218 1.00 92.38 87 LEU A CA 1
ATOM 714 C C . LEU A 1 87 ? -3.619 -8.286 2.423 1.00 92.38 87 LEU A C 1
ATOM 716 O O . LEU A 1 87 ? -4.804 -8.496 2.685 1.00 92.38 87 LEU A O 1
ATOM 720 N N . ASP A 1 88 ? -2.744 -9.270 2.239 1.00 91.69 88 ASP A N 1
ATOM 721 C CA . ASP A 1 88 ? -3.086 -10.674 2.448 1.00 91.69 88 ASP A CA 1
ATOM 722 C C . ASP A 1 88 ? -3.207 -11.004 3.938 1.00 91.69 88 ASP A C 1
ATOM 724 O O . ASP A 1 88 ? -4.140 -11.710 4.314 1.00 91.69 88 ASP A O 1
ATOM 728 N N . GLU A 1 89 ? -2.376 -10.422 4.803 1.00 91.06 89 GLU A N 1
ATOM 729 C CA . GLU A 1 89 ? -2.546 -10.500 6.260 1.00 91.06 89 GLU A CA 1
ATOM 730 C C . GLU A 1 89 ? -3.917 -9.958 6.689 1.00 91.06 89 GLU A C 1
ATOM 732 O O . GLU A 1 89 ? -4.695 -10.675 7.316 1.00 91.06 89 GLU A O 1
ATOM 737 N N . ILE A 1 90 ? -4.292 -8.750 6.249 1.00 88.81 90 ILE A N 1
ATOM 738 C CA . ILE A 1 90 ? -5.591 -8.144 6.592 1.00 88.81 90 ILE A CA 1
ATOM 739 C C . ILE A 1 90 ? -6.775 -8.989 6.090 1.00 88.81 90 ILE A C 1
ATOM 741 O O . ILE A 1 90 ? -7.814 -9.041 6.749 1.00 88.81 90 ILE A O 1
ATOM 745 N N . LYS A 1 91 ? -6.657 -9.644 4.927 1.00 84.81 91 LYS A N 1
ATOM 746 C CA . LYS A 1 91 ? -7.710 -10.546 4.423 1.00 84.81 91 LYS A CA 1
ATOM 747 C C . LYS A 1 91 ? -7.816 -11.837 5.228 1.00 84.81 91 LYS A C 1
ATOM 749 O O . LYS A 1 91 ? -8.920 -12.346 5.361 1.00 84.81 91 LYS A O 1
ATOM 754 N N . ASN A 1 92 ? -6.693 -12.378 5.697 1.00 79.50 92 ASN A N 1
ATOM 755 C CA . ASN A 1 92 ? -6.653 -13.633 6.449 1.00 79.50 92 ASN A CA 1
ATOM 756 C C . ASN A 1 92 ? -7.029 -13.450 7.932 1.00 79.50 92 ASN A C 1
ATOM 758 O O . ASN A 1 92 ? -7.374 -14.423 8.594 1.00 79.50 92 ASN A O 1
ATOM 762 N N . GLU A 1 93 ? -6.976 -12.219 8.449 1.00 66.62 93 GLU A N 1
ATOM 763 C CA . GLU A 1 93 ? -7.430 -11.850 9.799 1.00 66.62 93 GLU A CA 1
ATOM 764 C C . GLU A 1 93 ? -8.944 -11.556 9.901 1.00 66.62 93 GLU A C 1
ATOM 766 O O . GLU A 1 93 ? -9.447 -11.338 11.006 1.00 66.62 93 GLU A O 1
ATOM 771 N N . GLY A 1 94 ? -9.662 -11.485 8.772 1.00 52.22 94 GLY A N 1
ATOM 772 C CA . GLY A 1 94 ? -11.080 -11.100 8.690 1.00 52.22 94 GLY A CA 1
ATOM 773 C C . GLY A 1 94 ? -12.049 -12.265 8.568 1.00 52.22 94 GLY A C 1
ATOM 774 O O . GLY A 1 94 ? -13.195 -12.069 9.036 1.00 52.22 94 GLY A O 1
#

Sequence (94 aa):
MDHTWKGRSDKEVLYDEDTSDEVIRDVLDHTSARLSAALARKAEKIEDPKAREEIKERSIEVWQIQNNLGLSREQMVEKILRMREELDEIKNEG

Secondary structure (DSSP, 8-state):
-----TT--HHHHHH-TTS-HHHHHHHHHHHHHHHHHHHHHHHHH---HHHHHHHHHHHHHHHHHHH-TT--HHHHHHHHHHHHHHHHHHHHT-

Foldseek 3Di:
DDPCPPPDDVVCLLPPPPNDLVVLLVLLLVLLVLLLVLLVVVLVPDPDPVVNVVSVVVNVVSVVSNPPPPDDSVRSSVNSVVSVVVSVVSVVVD

Radius of gyration: 14.82 Å; chains: 1; bounding box: 27×24×49 Å

Organism: Thermobifida fusca (strain YX) (NCBI:txid269800)

pLDDT: mean 85.51, std 14.74, range [40.5, 95.5]